Protein AF-A0A2M7JV98-F1 (afdb_monomer_lite)

Secondary structure (DSSP, 8-state):
-EEEEEEETTEEEE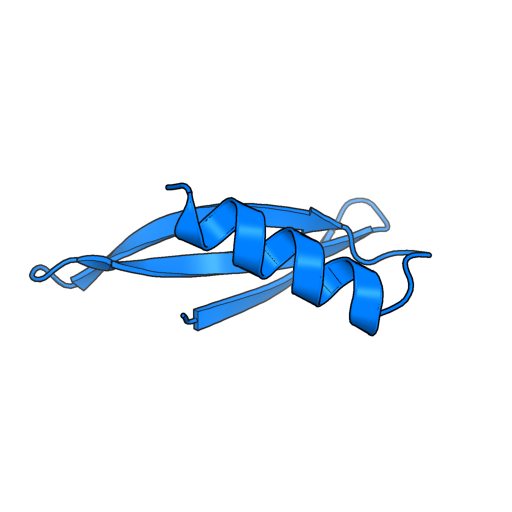EEEEE-TT--EEEEEEEE-TTS-HHHHHHHHHHHHHT-

pLDDT: mean 94.88, std 3.49, range [74.62, 97.94]

Foldseek 3Di:
DDWDWDDDPNFTKIWDWDADPVRDIDTQDMDTCPPPDPVVVVVVRVVSSVVD

Radius of gyration: 11.54 Å; chains: 1; bounding box: 23×23×29 Å

Structure (mmCIF, N/CA/C/O backbone):
data_AF-A0A2M7JV98-F1
#
_entry.id   AF-A0A2M7JV98-F1
#
loop_
_atom_site.group_PDB
_atom_site.id
_atom_site.type_symbol
_atom_site.label_atom_id
_atom_site.label_alt_id
_atom_site.label_comp_id
_atom_site.label_asym_id
_atom_site.label_entity_id
_atom_site.label_seq_id
_atom_site.pdbx_PDB_ins_code
_atom_site.Cartn_x
_atom_site.Cartn_y
_atom_site.Cartn_z
_atom_site.occupancy
_atom_site.B_iso_or_equiv
_atom_site.auth_seq_id
_atom_site.auth_comp_id
_atom_site.auth_asym_id
_atom_site.auth_atom_id
_atom_site.pdbx_PDB_model_num
ATOM 1 N N . MET A 1 1 ? -0.807 7.618 7.913 1.00 74.62 1 MET A N 1
ATOM 2 C CA . MET A 1 1 ? -1.073 6.359 7.184 1.00 74.62 1 MET A CA 1
ATOM 3 C C . MET A 1 1 ? 0.026 5.359 7.515 1.00 74.62 1 MET A C 1
ATOM 5 O O . MET A 1 1 ? 1.169 5.785 7.648 1.00 74.62 1 MET A O 1
ATOM 9 N N . LYS A 1 2 ? -0.299 4.081 7.728 1.00 90.44 2 LYS A N 1
ATOM 10 C CA . LYS A 1 2 ? 0.705 3.026 7.945 1.00 90.44 2 LYS A CA 1
ATOM 11 C C . LYS A 1 2 ? 0.903 2.231 6.651 1.00 90.44 2 LYS A C 1
ATOM 13 O O . LYS A 1 2 ? 0.023 2.235 5.795 1.00 90.44 2 LYS A O 1
ATOM 18 N N . GLU A 1 3 ? 2.044 1.560 6.518 1.00 95.06 3 GLU A N 1
ATOM 19 C CA . GLU A 1 3 ? 2.397 0.786 5.324 1.00 95.06 3 GLU A CA 1
ATOM 20 C C . GLU A 1 3 ? 2.862 -0.629 5.692 1.00 95.06 3 GLU A C 1
ATOM 22 O O . GLU A 1 3 ? 3.691 -0.796 6.588 1.00 95.06 3 GLU A O 1
ATOM 27 N N . LEU A 1 4 ? 2.334 -1.640 4.997 1.00 96.38 4 LEU A N 1
ATOM 28 C CA . LEU A 1 4 ? 2.880 -2.999 4.982 1.00 96.38 4 LEU A CA 1
ATOM 29 C C . LEU A 1 4 ? 3.814 -3.148 3.781 1.00 96.38 4 LEU A C 1
ATOM 31 O O . LEU A 1 4 ? 3.491 -2.688 2.684 1.00 96.38 4 LEU A O 1
ATOM 35 N N . ARG A 1 5 ? 4.953 -3.814 3.989 1.00 97.12 5 ARG A N 1
ATOM 36 C CA . ARG A 1 5 ? 5.968 -4.077 2.963 1.00 97.12 5 ARG A CA 1
ATOM 37 C C . ARG A 1 5 ? 6.229 -5.569 2.888 1.00 97.12 5 ARG A C 1
ATOM 39 O O . ARG A 1 5 ? 6.480 -6.177 3.926 1.00 97.12 5 ARG A O 1
ATOM 46 N N . PHE A 1 6 ? 6.188 -6.137 1.691 1.00 97.75 6 PHE A N 1
ATOM 47 C CA . PHE A 1 6 ? 6.546 -7.536 1.475 1.00 97.75 6 PHE A CA 1
ATOM 48 C C . PHE A 1 6 ? 6.891 -7.793 0.009 1.00 97.75 6 PHE A C 1
ATOM 50 O O . PHE A 1 6 ? 6.447 -7.064 -0.878 1.00 97.75 6 PHE A O 1
ATOM 57 N N . SER A 1 7 ? 7.657 -8.852 -0.230 1.00 97.94 7 SER A N 1
ATOM 58 C CA . SER A 1 7 ? 7.970 -9.351 -1.568 1.00 97.94 7 SER A CA 1
ATOM 59 C C . SER A 1 7 ? 7.078 -10.558 -1.863 1.00 97.94 7 SER A C 1
ATOM 61 O O . SER A 1 7 ? 6.954 -11.452 -1.023 1.00 97.94 7 SER A O 1
ATOM 63 N N . ALA A 1 8 ? 6.421 -10.578 -3.020 1.00 96.81 8 ALA A N 1
ATOM 64 C CA . ALA A 1 8 ? 5.558 -11.683 -3.446 1.00 96.81 8 ALA A CA 1
ATOM 65 C C . ALA A 1 8 ? 5.350 -11.646 -4.963 1.00 96.81 8 ALA A C 1
ATOM 67 O O . ALA A 1 8 ? 5.238 -10.562 -5.530 1.00 96.81 8 ALA A O 1
ATOM 68 N N . ALA A 1 9 ? 5.246 -12.820 -5.599 1.00 95.94 9 ALA A N 1
ATOM 69 C CA . ALA A 1 9 ? 5.020 -12.952 -7.045 1.00 95.94 9 ALA A CA 1
ATOM 70 C C . ALA A 1 9 ? 5.985 -12.087 -7.888 1.00 95.94 9 ALA A C 1
ATOM 72 O O . ALA A 1 9 ? 5.549 -11.347 -8.764 1.00 95.94 9 ALA A O 1
ATOM 73 N N . ASP A 1 10 ? 7.279 -12.129 -7.548 1.00 95.38 10 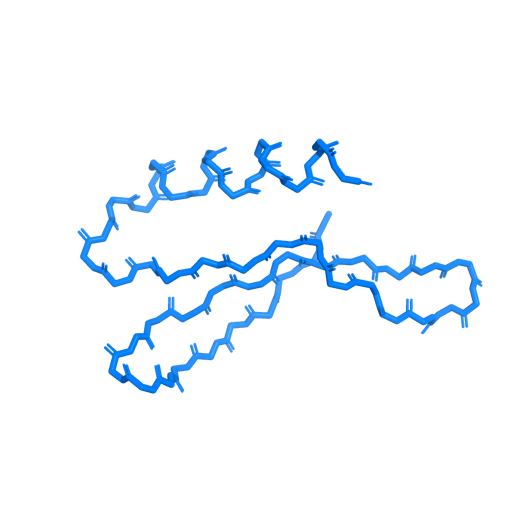ASP A N 1
ATOM 74 C CA . ASP A 1 10 ? 8.358 -11.339 -8.169 1.00 95.38 10 ASP A CA 1
ATOM 75 C C . ASP A 1 10 ? 8.189 -9.801 -8.084 1.00 95.38 10 ASP A C 1
ATOM 77 O O . ASP A 1 10 ? 8.895 -9.044 -8.752 1.00 95.38 10 ASP A O 1
ATOM 81 N N . GLY A 1 11 ? 7.284 -9.330 -7.219 1.00 96.12 11 GLY A N 1
ATOM 82 C CA . GLY A 1 11 ? 6.988 -7.919 -6.966 1.00 96.12 11 GLY A CA 1
ATOM 83 C C . GLY A 1 11 ? 7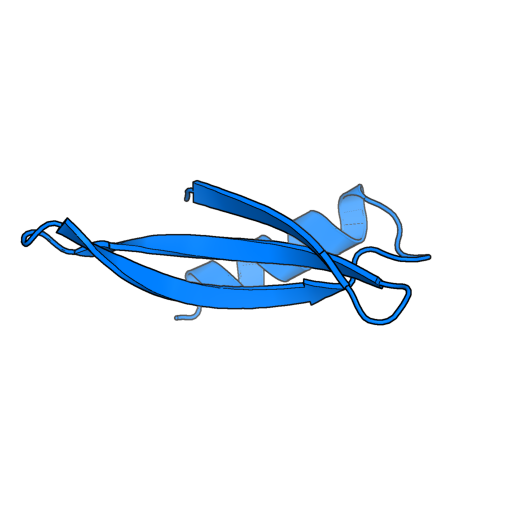.425 -7.424 -5.582 1.00 96.12 11 GLY A C 1
ATOM 84 O O . GLY A 1 11 ? 7.553 -8.200 -4.629 1.00 96.12 11 GLY A O 1
ATOM 85 N N . GLU A 1 12 ? 7.582 -6.105 -5.458 1.00 97.38 12 GLU A N 1
ATOM 86 C CA . GLU A 1 12 ? 7.889 -5.377 -4.223 1.00 97.38 12 GLU A CA 1
ATOM 87 C C . GLU A 1 12 ? 6.660 -4.591 -3.759 1.00 97.38 12 GLU A C 1
ATOM 89 O O . GLU A 1 12 ? 6.465 -3.417 -4.082 1.00 97.38 12 GLU A O 1
ATOM 94 N N . TRP A 1 13 ? 5.815 -5.229 -2.957 1.00 97.62 13 TRP A N 1
ATOM 95 C CA . TRP A 1 13 ? 4.496 -4.709 -2.624 1.00 97.62 13 TRP A CA 1
ATOM 96 C C . TRP A 1 13 ? 4.535 -3.711 -1.474 1.00 97.62 13 TRP A C 1
ATOM 98 O O . TRP A 1 13 ? 5.218 -3.908 -0.459 1.00 97.62 13 TRP A O 1
ATOM 108 N N . ARG A 1 14 ? 3.760 -2.634 -1.618 1.00 97.56 14 ARG A N 1
ATOM 109 C CA . ARG A 1 14 ? 3.446 -1.682 -0.551 1.00 97.56 14 ARG A CA 1
ATOM 110 C C . ARG A 1 14 ? 1.937 -1.560 -0.418 1.00 97.56 14 ARG A C 1
ATOM 112 O O . ARG A 1 14 ? 1.239 -1.334 -1.407 1.00 97.56 14 ARG A O 1
ATOM 119 N N . VAL A 1 15 ? 1.439 -1.715 0.804 1.00 97.38 15 VAL A N 1
ATOM 120 C CA . VAL A 1 15 ? 0.007 -1.620 1.108 1.00 97.38 15 VAL A CA 1
ATOM 121 C C . VAL A 1 15 ? -0.215 -0.534 2.143 1.00 97.38 15 VAL A C 1
ATOM 123 O O . VAL A 1 15 ? 0.258 -0.647 3.274 1.00 97.38 15 VAL A O 1
ATOM 126 N N . ALA A 1 16 ? -0.951 0.504 1.761 1.00 96.94 16 ALA A N 1
ATOM 127 C CA . ALA A 1 16 ? -1.421 1.532 2.672 1.00 96.94 16 ALA A CA 1
ATOM 128 C C . ALA A 1 16 ? -2.586 0.995 3.507 1.00 96.94 16 ALA A C 1
ATOM 130 O O . ALA A 1 16 ? -3.536 0.413 2.975 1.00 96.94 16 ALA A O 1
ATOM 131 N N . PHE A 1 17 ? -2.524 1.210 4.818 1.00 95.94 17 PHE A N 1
ATOM 132 C CA . PHE A 1 17 ? -3.571 0.778 5.733 1.00 95.94 17 PHE A CA 1
ATOM 133 C C . PHE A 1 17 ? -3.792 1.762 6.884 1.00 95.94 17 PHE A C 1
ATOM 135 O O . PHE A 1 17 ? -2.925 2.573 7.246 1.00 95.94 17 PHE A O 1
ATOM 142 N N . ALA A 1 18 ? -4.971 1.652 7.485 1.00 95.00 18 ALA A N 1
ATOM 143 C CA . ALA A 1 18 ? -5.382 2.378 8.678 1.00 95.00 18 ALA A CA 1
ATOM 144 C C . ALA A 1 18 ? -5.994 1.417 9.705 1.00 95.00 18 ALA A C 1
ATOM 146 O O . ALA A 1 18 ? -6.293 0.266 9.395 1.00 95.00 18 ALA A O 1
ATOM 147 N N . PHE A 1 19 ? -6.167 1.886 10.939 1.00 94.75 19 PHE A N 1
ATOM 148 C CA . PHE A 1 19 ? -6.958 1.186 11.947 1.00 94.75 19 PHE A CA 1
ATOM 149 C C . PHE A 1 19 ? -8.229 1.983 12.219 1.00 94.75 19 PHE A C 1
ATOM 151 O O . PHE A 1 19 ? -8.153 3.201 12.383 1.00 94.75 19 PHE A O 1
ATOM 158 N N . ASP A 1 20 ? -9.372 1.304 12.300 1.00 94.00 20 ASP A N 1
ATOM 159 C CA . ASP A 1 20 ? -10.589 1.920 12.829 1.00 94.00 20 ASP A CA 1
ATOM 160 C C . ASP A 1 20 ? -10.489 2.138 14.354 1.00 94.00 20 ASP A C 1
ATOM 162 O O . ASP A 1 20 ? -9.544 1.701 15.024 1.00 94.00 20 ASP A O 1
ATOM 166 N N . THR A 1 21 ? -11.500 2.783 14.938 1.00 96.50 21 THR A N 1
ATOM 167 C CA . THR A 1 21 ? -11.573 3.029 16.391 1.00 96.50 21 THR A CA 1
ATOM 168 C C . THR A 1 21 ? -11.636 1.746 17.228 1.00 96.50 21 THR A C 1
ATOM 170 O O . THR A 1 21 ? -11.357 1.774 18.426 1.00 96.50 21 THR A O 1
ATOM 173 N N . LYS A 1 22 ? -11.954 0.604 16.609 1.00 97.44 22 LYS A N 1
ATOM 174 C CA . LYS A 1 22 ? -11.997 -0.729 17.224 1.00 97.44 22 LYS A CA 1
ATOM 175 C C . LYS A 1 22 ? -10.712 -1.528 16.980 1.00 97.44 22 LYS A C 1
ATOM 177 O O . LYS A 1 22 ? -10.667 -2.707 17.329 1.00 97.44 22 LYS A O 1
ATOM 182 N N . ARG A 1 23 ? -9.659 -0.898 16.441 1.00 95.06 23 ARG A N 1
ATOM 183 C CA . ARG A 1 23 ? -8.363 -1.513 16.103 1.00 95.06 23 ARG A CA 1
ATOM 184 C C . ARG A 1 23 ? -8.456 -2.606 15.033 1.00 95.06 23 ARG A C 1
ATOM 186 O O . ARG A 1 23 ? -7.599 -3.487 14.979 1.00 95.06 23 ARG A O 1
ATOM 193 N N . LYS A 1 24 ? -9.446 -2.538 14.144 1.00 96.25 24 LYS A N 1
ATOM 194 C CA . LYS A 1 24 ? -9.491 -3.368 12.934 1.00 96.25 24 LYS A CA 1
ATOM 195 C C . LYS A 1 24 ? -8.659 -2.715 11.839 1.00 96.25 24 LYS A C 1
ATOM 197 O O . LYS A 1 24 ? -8.820 -1.528 11.570 1.00 96.25 24 LYS A O 1
ATOM 202 N N . GLY A 1 25 ? -7.758 -3.485 11.234 1.00 95.12 25 GLY A N 1
ATOM 203 C CA . GLY A 1 25 ? -6.969 -3.023 10.095 1.00 95.12 25 GLY A CA 1
ATOM 204 C C . GLY A 1 25 ? -7.838 -2.915 8.843 1.00 95.12 25 GLY A C 1
ATOM 205 O O . GLY A 1 25 ? -8.511 -3.877 8.482 1.00 95.12 25 GLY A O 1
ATOM 206 N N . ILE A 1 26 ? -7.811 -1.759 8.187 1.00 94.62 26 ILE A N 1
ATOM 207 C CA . ILE A 1 26 ? -8.468 -1.492 6.906 1.00 94.62 26 ILE A CA 1
ATOM 208 C C . ILE A 1 26 ? -7.367 -1.289 5.868 1.00 94.62 26 ILE A C 1
ATOM 210 O O . ILE A 1 26 ? -6.536 -0.391 6.016 1.00 94.62 26 ILE A O 1
ATOM 214 N N . LEU A 1 27 ? -7.351 -2.132 4.835 1.00 95.75 27 LEU A N 1
ATOM 215 C CA . LEU A 1 27 ? -6.443 -1.991 3.697 1.00 95.75 27 LEU A CA 1
ATOM 216 C C . LEU A 1 27 ? -7.065 -1.018 2.692 1.00 95.75 27 LEU A C 1
ATOM 218 O O . LEU A 1 27 ? -8.199 -1.225 2.267 1.00 95.75 27 LEU A O 1
ATOM 222 N N . LEU A 1 28 ? -6.333 0.034 2.329 1.00 95.12 28 LEU A N 1
ATOM 223 C CA . LEU A 1 28 ? -6.842 1.118 1.483 1.00 95.12 28 LEU A CA 1
ATOM 224 C C . LEU A 1 28 ? -6.458 0.900 0.016 1.00 95.12 28 LEU A C 1
ATOM 226 O O . LEU A 1 28 ? -7.309 0.866 -0.872 1.00 95.12 28 LEU A O 1
ATOM 230 N N . VAL A 1 29 ? -5.161 0.713 -0.234 1.00 96.12 29 VAL A N 1
ATOM 231 C CA . VAL A 1 29 ? -4.601 0.514 -1.575 1.00 96.12 29 VAL A CA 1
ATOM 232 C C . VAL A 1 29 ? -3.311 -0.297 -1.495 1.00 96.12 29 VAL A C 1
ATOM 234 O O . VAL A 1 29 ? -2.537 -0.164 -0.547 1.00 96.12 29 VAL A O 1
ATOM 237 N N . ALA A 1 30 ? -3.084 -1.132 -2.506 1.00 96.38 30 ALA A N 1
ATOM 238 C CA . ALA A 1 30 ? -1.856 -1.885 -2.714 1.00 96.38 30 ALA A CA 1
ATOM 239 C C . ALA A 1 30 ? -1.225 -1.488 -4.053 1.00 96.38 30 ALA A C 1
ATOM 241 O O . ALA A 1 30 ? -1.940 -1.240 -5.027 1.00 96.38 30 ALA A O 1
ATOM 242 N N . GLY A 1 31 ? 0.102 -1.451 -4.107 1.00 96.38 31 GLY A N 1
ATOM 243 C CA . GLY A 1 31 ? 0.847 -1.245 -5.343 1.00 96.38 31 GLY A CA 1
ATOM 244 C C . GLY A 1 31 ? 2.162 -2.010 -5.338 1.00 96.38 31 GLY A C 1
ATOM 245 O O . GLY A 1 31 ? 2.825 -2.099 -4.303 1.00 96.38 31 GLY A O 1
ATOM 246 N N . ASP A 1 32 ? 2.532 -2.535 -6.502 1.00 96.88 32 ASP A N 1
ATOM 247 C CA . ASP A 1 32 ? 3.862 -3.081 -6.752 1.00 96.88 32 ASP A CA 1
ATOM 248 C C . ASP A 1 32 ? 4.823 -1.937 -7.107 1.00 96.88 32 ASP A C 1
ATOM 250 O O . ASP A 1 32 ? 4.589 -1.167 -8.042 1.00 96.88 32 ASP A O 1
ATOM 254 N N . LYS A 1 33 ? 5.881 -1.787 -6.311 1.00 95.88 33 LYS A N 1
ATOM 255 C CA . LYS A 1 33 ? 6.922 -0.770 -6.493 1.00 95.88 33 LYS A CA 1
ATOM 256 C C . LYS A 1 33 ? 7.970 -1.204 -7.522 1.00 95.88 33 LYS A C 1
ATOM 258 O O . LYS A 1 33 ? 8.752 -0.356 -7.959 1.00 95.88 33 LYS A O 1
ATOM 263 N N . SER A 1 34 ? 8.022 -2.482 -7.900 1.00 94.44 34 SER A N 1
ATOM 264 C CA . SER A 1 34 ? 9.030 -3.025 -8.814 1.00 94.44 34 SER A CA 1
ATOM 265 C C . SER A 1 34 ? 9.127 -2.211 -10.106 1.00 94.44 34 SER A C 1
ATOM 267 O O . SER A 1 34 ? 8.145 -1.983 -10.804 1.00 94.44 34 SER A O 1
ATOM 269 N N . GLY A 1 35 ? 10.332 -1.724 -10.414 1.00 91.69 35 GLY A N 1
ATOM 270 C CA . GLY A 1 35 ? 10.599 -0.940 -11.626 1.00 91.69 35 GLY A CA 1
ATOM 271 C C . GLY A 1 35 ? 10.006 0.478 -11.651 1.00 91.69 35 GLY A C 1
ATOM 272 O O . GLY A 1 35 ? 10.185 1.187 -12.642 1.00 91.69 35 GLY A O 1
ATOM 273 N N . VAL A 1 36 ? 9.339 0.935 -10.585 1.00 93.19 36 VAL A N 1
ATOM 274 C CA . VAL A 1 36 ? 8.752 2.281 -10.507 1.00 93.19 36 VAL A CA 1
ATOM 275 C C . VAL A 1 36 ? 9.667 3.220 -9.721 1.00 93.19 36 VAL A C 1
ATOM 277 O O . VAL A 1 36 ? 10.197 2.881 -8.663 1.00 93.19 36 VAL A O 1
ATOM 280 N N . SER A 1 37 ? 9.820 4.455 -10.210 1.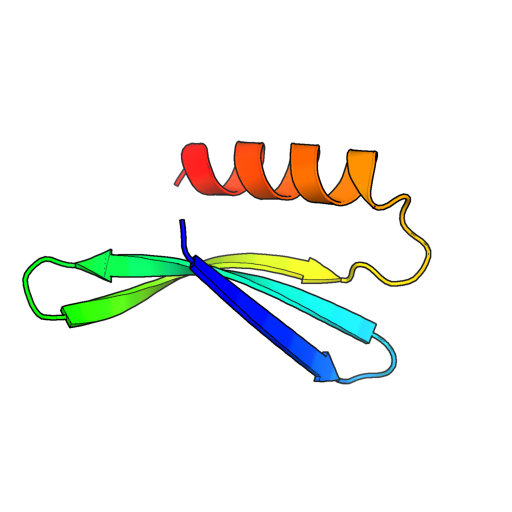00 95.81 37 SER A N 1
ATOM 281 C CA . SER A 1 37 ? 10.478 5.522 -9.447 1.00 95.81 37 SER A CA 1
ATOM 282 C C . SER A 1 37 ? 9.797 5.706 -8.090 1.00 95.81 37 SER A C 1
ATOM 284 O O . SER A 1 37 ? 8.596 5.970 -8.026 1.00 95.81 37 SER A O 1
ATOM 286 N N . GLU A 1 38 ? 10.577 5.644 -7.012 1.00 94.06 38 GLU A N 1
ATOM 287 C CA . GLU A 1 38 ? 10.075 5.746 -5.640 1.00 94.06 38 GLU A CA 1
ATOM 288 C C . GLU A 1 38 ? 9.200 6.983 -5.411 1.00 94.06 38 GLU A C 1
ATOM 290 O O . GLU A 1 38 ? 8.093 6.878 -4.886 1.00 94.06 38 GLU A O 1
ATOM 295 N N . LYS A 1 39 ? 9.652 8.150 -5.884 1.00 96.25 39 LYS A N 1
ATOM 296 C CA . LYS A 1 39 ? 8.912 9.409 -5.741 1.00 96.25 39 LYS A CA 1
ATOM 297 C C . LYS A 1 39 ? 7.549 9.355 -6.433 1.00 96.25 39 LYS A C 1
ATOM 299 O O . LYS A 1 39 ? 6.559 9.838 -5.887 1.00 96.25 39 LYS A O 1
ATOM 304 N N . ARG A 1 40 ? 7.496 8.793 -7.645 1.00 95.06 40 ARG A N 1
ATOM 305 C CA . ARG A 1 40 ? 6.248 8.660 -8.406 1.00 95.06 40 ARG A CA 1
ATOM 306 C C . ARG A 1 40 ? 5.309 7.670 -7.726 1.00 95.06 40 ARG A C 1
ATOM 308 O O . ARG A 1 40 ? 4.143 7.997 -7.536 1.00 95.06 40 ARG A O 1
ATOM 315 N N . PHE A 1 41 ? 5.840 6.515 -7.334 1.00 96.56 41 PHE A N 1
ATOM 316 C CA . PHE A 1 41 ? 5.094 5.461 -6.663 1.00 96.56 41 PHE A CA 1
ATOM 317 C C . PHE A 1 41 ? 4.395 5.989 -5.407 1.00 96.56 41 PHE A C 1
ATOM 319 O O . PHE A 1 41 ? 3.179 5.881 -5.284 1.00 96.56 41 PHE A O 1
ATOM 326 N N . TYR A 1 42 ? 5.145 6.635 -4.511 1.00 95.69 42 TYR A N 1
ATOM 327 C CA . TYR A 1 42 ? 4.596 7.120 -3.246 1.00 95.69 42 TYR A CA 1
ATOM 328 C C . TYR A 1 42 ? 3.589 8.255 -3.415 1.00 95.69 42 TYR A C 1
ATOM 330 O O . TYR A 1 42 ? 2.609 8.306 -2.675 1.00 95.69 42 TYR A O 1
ATOM 338 N N . ARG A 1 43 ? 3.782 9.130 -4.410 1.00 95.94 43 ARG A N 1
ATOM 339 C CA . ARG A 1 43 ? 2.794 10.163 -4.744 1.00 95.94 43 ARG A CA 1
ATOM 340 C C . ARG A 1 43 ? 1.464 9.543 -5.179 1.00 95.94 43 ARG A C 1
ATOM 342 O O . ARG A 1 43 ? 0.418 9.971 -4.707 1.00 95.94 43 ARG A O 1
ATOM 349 N N . GLU A 1 44 ? 1.504 8.543 -6.057 1.00 95.50 44 GLU A N 1
ATOM 350 C CA . GLU A 1 44 ? 0.296 7.873 -6.555 1.00 95.50 44 GLU A CA 1
ATOM 351 C C . GLU A 1 44 ? -0.373 7.005 -5.479 1.00 95.50 44 GLU A C 1
ATOM 353 O O . GLU A 1 44 ? -1.600 6.980 -5.394 1.00 95.50 44 GLU A O 1
ATOM 358 N N . LEU A 1 45 ? 0.412 6.310 -4.648 1.00 94.56 45 LEU A N 1
ATOM 359 C CA . LEU A 1 45 ? -0.105 5.479 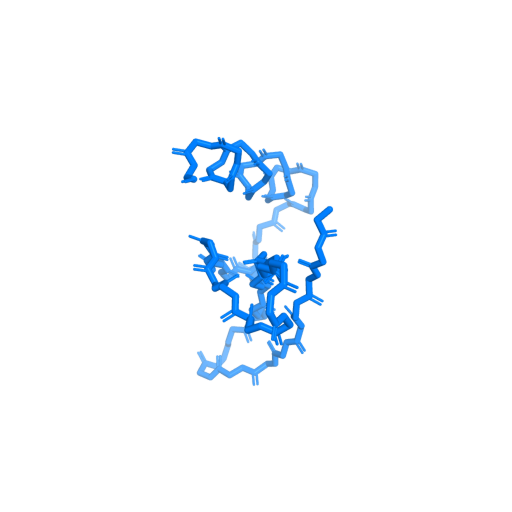-3.560 1.00 94.56 45 LEU A CA 1
ATOM 360 C C . LEU A 1 45 ? -0.831 6.328 -2.509 1.00 94.56 45 LEU A C 1
ATOM 362 O O . LEU A 1 45 ? -1.935 5.970 -2.111 1.00 94.56 45 LEU A O 1
ATOM 366 N N . ALA A 1 46 ? -0.238 7.454 -2.094 1.00 93.50 46 ALA A N 1
ATOM 367 C CA . ALA A 1 46 ? -0.852 8.365 -1.131 1.00 93.50 46 ALA A CA 1
ATOM 368 C C . ALA A 1 46 ? -2.147 8.973 -1.680 1.00 93.50 46 ALA A C 1
ATOM 370 O O . ALA A 1 46 ? -3.178 8.880 -1.027 1.00 93.50 46 ALA A O 1
ATOM 371 N N . GLN A 1 47 ? -2.117 9.488 -2.914 1.00 95.50 47 GLN A N 1
ATOM 372 C CA . GLN A 1 47 ? -3.301 10.065 -3.551 1.00 95.50 47 GLN A CA 1
ATOM 373 C C . GLN A 1 47 ? -4.460 9.061 -3.617 1.00 95.50 47 GLN A C 1
ATOM 375 O O . GLN A 1 47 ? -5.568 9.364 -3.197 1.00 95.50 47 GLN A O 1
ATOM 380 N N . LYS A 1 48 ? -4.190 7.828 -4.062 1.00 94.88 48 LYS A N 1
ATOM 381 C CA . LYS A 1 48 ? -5.214 6.773 -4.121 1.00 94.88 48 LYS A CA 1
ATOM 382 C C . LYS A 1 48 ? -5.715 6.333 -2.749 1.00 94.88 48 LYS A C 1
ATOM 384 O O . LYS A 1 48 ? -6.831 5.840 -2.667 1.00 94.88 48 LYS A O 1
ATOM 389 N N . ALA A 1 49 ? -4.879 6.406 -1.717 1.00 93.25 49 ALA A N 1
ATOM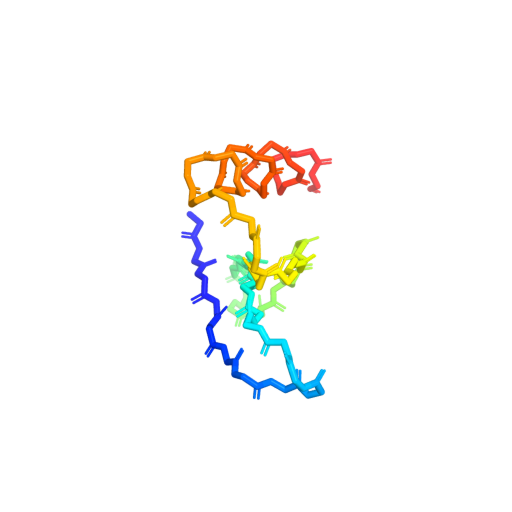 390 C CA . ALA A 1 49 ? -5.267 6.041 -0.361 1.00 93.25 49 ALA A CA 1
ATOM 391 C C . ALA A 1 49 ? -6.141 7.119 0.290 1.00 93.25 49 ALA A C 1
ATOM 393 O O . ALA A 1 49 ? -7.060 6.762 1.012 1.00 93.25 49 ALA A O 1
ATOM 394 N N . ASP A 1 50 ? -5.862 8.399 0.027 1.00 91.81 50 ASP A N 1
ATOM 395 C CA . ASP A 1 50 ? -6.649 9.527 0.541 1.00 91.81 50 ASP A CA 1
ATOM 396 C C . ASP A 1 50 ? -8.044 9.599 -0.110 1.00 91.81 50 ASP A C 1
ATOM 398 O O . ASP A 1 50 ? -8.994 10.066 0.513 1.00 91.81 50 ASP A O 1
ATOM 402 N N . ASP A 1 51 ? -8.189 9.080 -1.334 1.00 92.06 51 ASP A N 1
ATOM 403 C CA . ASP A 1 51 ? -9.473 8.959 -2.038 1.00 92.06 51 ASP A CA 1
ATOM 404 C C . ASP A 1 51 ? -10.389 7.828 -1.491 1.00 92.06 51 ASP A C 1
ATOM 406 O O . ASP A 1 51 ? -11.466 7.596 -2.052 1.00 92.06 51 ASP A O 1
ATOM 410 N N . ARG A 1 52 ? -9.979 7.070 -0.459 1.00 86.44 52 ARG A N 1
ATOM 411 C CA . ARG A 1 52 ? -10.708 5.902 0.091 1.00 86.44 52 ARG A CA 1
ATOM 412 C C . ARG A 1 52 ? -11.115 6.078 1.544 1.00 86.44 52 ARG A C 1
ATOM 414 O O . ARG A 1 52 ? -12.254 5.660 1.851 1.00 86.44 52 ARG A O 1
#

Sequence (52 aa):
MKELRFSAADGEWRVAFAFDTKRKGILLVAGDKSGVSEKRFYRELAQKADDR